Protein AF-A0ABC9XV79-F1 (afdb_monomer)

Nearest PDB structures (foldseek):
  1k8i-assembly1_B  TM=8.707E-01  e=1.843E-05  Mus musculus
  2bc4-assembly2_D  TM=7.746E-01  e=4.932E-05  Homo sapiens
  3tbw-assembly4_G  TM=4.858E-01  e=3.378E-03  Mus musculus
  3sko-assembly1_A  TM=4.698E-01  e=4.258E-03  Homo sapiens
  5xs3-assembly1_A  TM=4.716E-01  e=5.687E-03  Homo sapiens

Foldseek 3Di:
DKDKDWDWDDDPVGIKIWIFIWDFDADPQRATPDIWTFIAIPNRGQWIQDPVVLAIDGPDPPPCPVVSVVVRCVCRVDCPNSVVSVVVVVVSRVSRPDPCDDDD

pLDDT: mean 87.83, std 13.22, range [39.94, 98.0]

Secondary structure (DSSP, 8-state):
-EEEEEEEEEETTEEEEEEEEEE--B-TTS-B---EEEEEETTEEEEEEETTTTEEEE---STTHHHHHHHHHHHHSSSHHHHHHHHHHHHHHTTSPP------

Organism: Grus japonensis (NCBI:txid30415)

Radius of gyration: 16.6 Å; Cα contacts (8 Å, |Δi|>4): 161; chains: 1; bounding box: 44×22×57 Å

Mean predicted aligned error: 6.49 Å

Structure (mmCIF, N/CA/C/O backbone):
data_AF-A0ABC9XV79-F1
#
_entry.id   AF-A0ABC9XV79-F1
#
loop_
_atom_site.group_PDB
_atom_site.id
_atom_site.type_symbol
_atom_site.label_atom_id
_atom_site.label_alt_id
_atom_site.label_comp_id
_atom_site.label_asym_id
_atom_site.label_entity_id
_atom_site.label_seq_id
_atom_site.pdbx_PDB_ins_code
_atom_site.Cartn_x
_atom_site.Cartn_y
_atom_site.Cartn_z
_atom_site.occupancy
_atom_site.B_iso_or_equiv
_atom_site.auth_seq_id
_atom_site.auth_comp_id
_atom_site.auth_asym_id
_atom_site.auth_atom_id
_atom_site.pdbx_PDB_model_num
ATOM 1 N N . MET A 1 1 ? 15.870 -2.078 -4.347 1.00 72.56 1 MET A N 1
ATOM 2 C CA . MET A 1 1 ? 16.172 -0.916 -3.475 1.00 72.56 1 MET A CA 1
ATOM 3 C C . MET A 1 1 ? 15.036 -0.699 -2.479 1.00 72.56 1 MET A C 1
ATOM 5 O O . MET A 1 1 ? 13.887 -0.854 -2.874 1.00 72.56 1 MET A O 1
ATOM 9 N N . SER A 1 2 ? 15.333 -0.348 -1.223 1.00 81.25 2 SER A N 1
ATOM 10 C CA . SER A 1 2 ? 14.323 -0.114 -0.172 1.00 81.25 2 SER A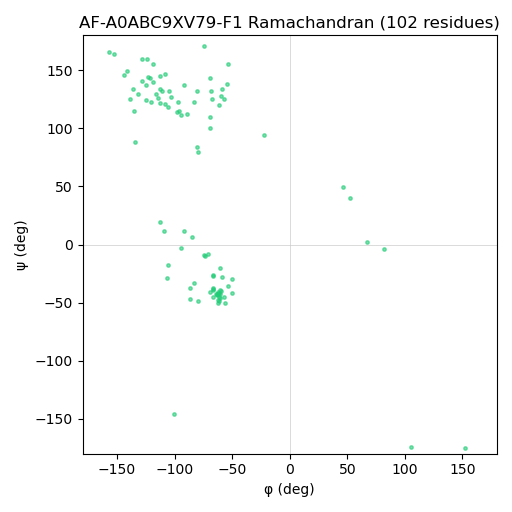 CA 1
ATOM 11 C C . SER A 1 2 ? 14.492 1.274 0.446 1.00 81.25 2 SER A C 1
ATOM 13 O O . SER A 1 2 ? 15.616 1.692 0.715 1.00 81.25 2 SER A O 1
ATOM 15 N N . GLN A 1 3 ? 13.391 1.992 0.676 1.00 80.94 3 GLN A N 1
ATOM 16 C CA . GLN A 1 3 ? 13.382 3.285 1.363 1.00 80.94 3 GLN A CA 1
ATOM 17 C C . GLN A 1 3 ? 12.305 3.296 2.444 1.00 80.94 3 GLN A C 1
ATOM 19 O O . GLN A 1 3 ? 11.140 2.999 2.172 1.00 80.94 3 GLN A O 1
ATOM 24 N N . GLN A 1 4 ? 12.706 3.694 3.649 1.00 83.31 4 GLN A N 1
ATOM 25 C CA . GLN A 1 4 ? 11.851 3.760 4.824 1.00 83.31 4 GLN A CA 1
ATOM 26 C C . GLN A 1 4 ? 11.899 5.176 5.407 1.00 83.31 4 GLN A C 1
ATOM 28 O O . GLN A 1 4 ? 12.973 5.661 5.758 1.00 83.31 4 GLN A O 1
ATOM 33 N N . CYS A 1 5 ? 10.746 5.824 5.558 1.00 84.00 5 CYS A N 1
ATOM 34 C CA . CYS A 1 5 ? 10.614 7.027 6.383 1.00 84.00 5 CYS A CA 1
ATOM 35 C C . CYS A 1 5 ? 9.908 6.646 7.681 1.00 84.00 5 CYS A C 1
ATOM 37 O O . CYS A 1 5 ? 8.888 5.962 7.636 1.00 84.00 5 CYS A O 1
ATOM 39 N N . ALA A 1 6 ? 10.443 7.065 8.826 1.00 87.56 6 ALA A N 1
ATOM 40 C CA . ALA A 1 6 ? 9.926 6.695 10.139 1.00 87.56 6 ALA A CA 1
ATOM 41 C C . ALA A 1 6 ? 9.462 7.923 10.932 1.00 87.56 6 ALA A C 1
ATOM 43 O O . ALA A 1 6 ? 10.140 8.948 10.946 1.00 87.56 6 ALA A O 1
ATOM 44 N N . LEU A 1 7 ? 8.336 7.786 11.629 1.00 86.62 7 LEU A N 1
ATOM 45 C CA . LEU A 1 7 ? 7.844 8.704 12.649 1.00 86.62 7 LEU A CA 1
ATOM 46 C C . LEU A 1 7 ? 7.825 7.964 13.993 1.00 86.62 7 LEU A C 1
ATOM 48 O O . LEU A 1 7 ? 7.262 6.872 14.096 1.00 86.62 7 LEU A O 1
ATOM 52 N N . VAL A 1 8 ? 8.415 8.565 15.025 1.00 84.69 8 VAL A N 1
ATOM 53 C CA . VAL A 1 8 ? 8.409 8.031 16.394 1.00 84.69 8 VAL A CA 1
ATOM 54 C C . VAL A 1 8 ? 7.494 8.893 17.255 1.00 84.69 8 VAL A C 1
ATOM 56 O O . VAL A 1 8 ? 7.739 10.087 17.409 1.00 84.69 8 VAL A O 1
ATOM 59 N N . ALA A 1 9 ? 6.466 8.288 17.846 1.00 84.12 9 ALA A N 1
ATOM 60 C CA . ALA A 1 9 ? 5.572 8.951 18.791 1.00 84.12 9 ALA A CA 1
ATOM 61 C C . ALA A 1 9 ? 5.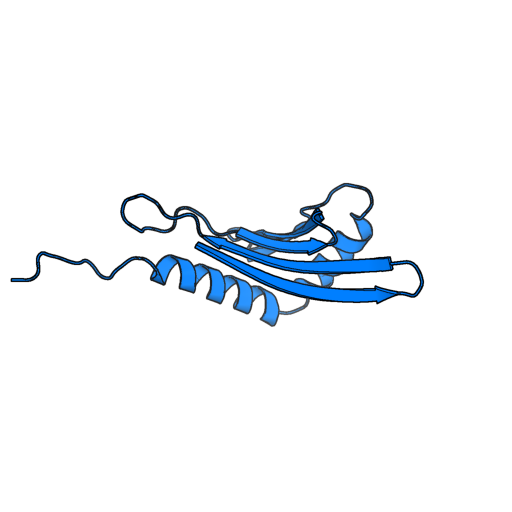871 8.466 20.215 1.00 84.12 9 ALA A C 1
ATOM 63 O O . ALA A 1 9 ? 5.734 7.277 20.508 1.00 84.12 9 ALA A O 1
ATOM 64 N N . LYS A 1 10 ? 6.275 9.376 21.109 1.00 82.75 10 LYS A N 1
ATOM 65 C CA . LYS A 1 10 ? 6.497 9.070 22.530 1.00 82.75 10 LYS A CA 1
ATOM 66 C C . LYS A 1 10 ? 5.224 9.320 23.340 1.00 82.75 10 LYS A C 1
ATOM 68 O O . LYS A 1 10 ? 4.568 10.343 23.171 1.00 82.75 10 LYS A O 1
ATOM 73 N N . LYS A 1 11 ? 4.909 8.403 24.250 1.00 81.81 11 LYS A N 1
ATOM 74 C CA . LYS A 1 11 ? 3.880 8.527 25.289 1.00 81.81 11 LYS A CA 1
ATOM 75 C C . LYS A 1 11 ? 4.525 8.189 26.640 1.00 81.81 11 LYS A C 1
ATOM 77 O O . LYS A 1 11 ? 5.555 7.524 26.673 1.00 81.81 11 LYS A O 1
ATOM 82 N N . ALA A 1 12 ? 3.928 8.616 27.752 1.00 78.94 12 ALA A N 1
ATOM 83 C CA . ALA A 1 12 ? 4.490 8.422 29.097 1.00 78.94 12 ALA A CA 1
ATOM 84 C C . ALA A 1 12 ? 4.916 6.966 29.410 1.00 78.94 12 ALA A C 1
ATOM 86 O O . ALA A 1 12 ? 5.891 6.764 30.120 1.00 78.94 12 ALA A O 1
ATOM 87 N N . ASN A 1 13 ? 4.252 5.965 28.808 1.00 83.06 13 ASN A N 1
ATOM 88 C CA . ASN A 1 13 ? 4.501 4.537 29.056 1.00 83.06 13 ASN A CA 1
ATOM 89 C C . ASN A 1 13 ? 5.107 3.791 27.849 1.00 83.06 13 ASN A C 1
ATOM 91 O O . ASN A 1 13 ? 4.982 2.572 27.757 1.00 83.06 13 ASN A O 1
ATOM 95 N N . GLY A 1 14 ? 5.713 4.493 26.887 1.00 88.31 14 GLY A N 1
ATOM 96 C CA . GLY A 1 14 ? 6.393 3.843 25.765 1.00 88.31 14 GLY A CA 1
ATOM 97 C C . GLY A 1 14 ? 6.440 4.671 24.488 1.00 88.31 14 GLY A C 1
ATOM 98 O O . GLY A 1 14 ? 6.007 5.820 24.437 1.00 88.31 14 GLY A O 1
ATOM 99 N N . ALA A 1 15 ? 6.966 4.068 23.428 1.00 90.00 15 ALA A N 1
ATOM 100 C CA . ALA A 1 15 ? 7.016 4.678 22.109 1.00 90.00 15 ALA A CA 1
ATOM 101 C C . ALA A 1 15 ? 6.328 3.789 21.076 1.00 90.00 15 ALA A C 1
ATOM 103 O O . ALA A 1 15 ? 6.422 2.562 21.122 1.00 90.00 15 ALA A O 1
ATOM 104 N N . PHE A 1 16 ? 5.664 4.436 20.129 1.00 90.31 16 PHE A N 1
ATOM 105 C CA . PHE A 1 16 ? 5.149 3.804 18.927 1.00 90.31 16 PHE A CA 1
ATOM 106 C C . PHE A 1 16 ? 5.970 4.252 17.726 1.00 90.31 16 PHE A C 1
ATOM 108 O O . P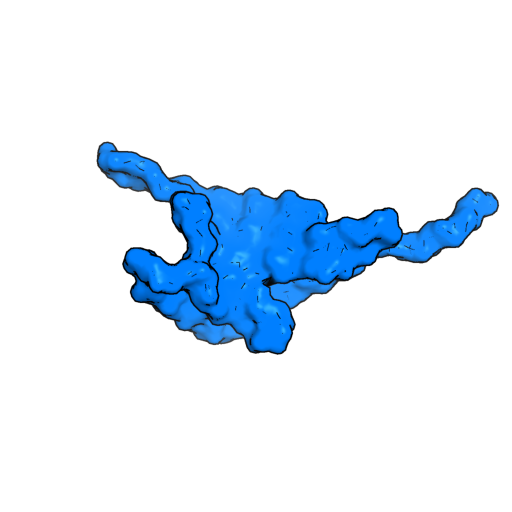HE A 1 16 ? 6.441 5.392 17.664 1.00 90.31 16 PHE A O 1
ATOM 115 N N . LEU A 1 17 ? 6.122 3.348 16.768 1.00 92.62 17 LEU A N 1
ATOM 116 C CA . LEU A 1 17 ? 6.879 3.565 15.550 1.00 92.62 17 LEU A CA 1
ATOM 117 C C . LEU A 1 17 ? 5.957 3.376 14.351 1.00 92.62 17 LEU A C 1
ATOM 119 O O . LEU A 1 17 ? 5.360 2.312 14.178 1.00 92.62 17 LEU A O 1
ATOM 123 N N . VAL A 1 18 ? 5.857 4.406 13.520 1.00 93.31 18 VAL A N 1
ATOM 124 C CA . VAL A 1 18 ? 5.153 4.353 12.239 1.00 93.31 18 VAL A CA 1
ATOM 125 C C . VAL A 1 18 ? 6.181 4.484 11.131 1.00 93.31 18 VAL A C 1
ATOM 127 O O . VAL A 1 18 ? 7.033 5.366 11.179 1.00 93.31 18 VAL A O 1
ATOM 130 N N . HIS A 1 19 ? 6.08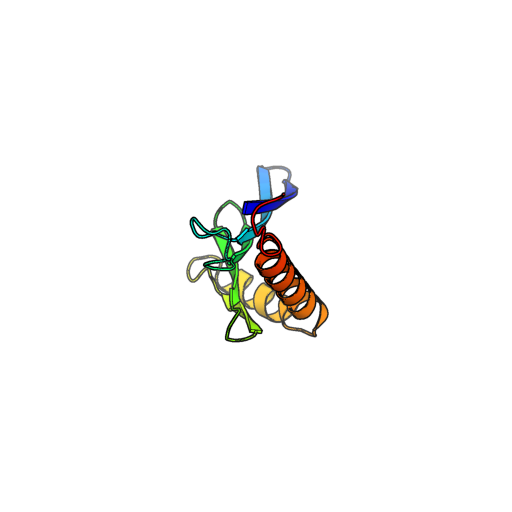9 3.643 10.109 1.00 93.38 19 HIS A N 1
ATOM 131 C CA . HIS A 1 19 ? 6.889 3.760 8.906 1.00 93.38 19 HIS A CA 1
ATOM 132 C C . HIS A 1 19 ? 6.024 3.897 7.669 1.00 93.38 19 HIS A C 1
ATOM 134 O O . HIS A 1 19 ? 5.036 3.184 7.517 1.00 93.38 19 HIS A O 1
ATOM 140 N N . VAL A 1 20 ? 6.487 4.715 6.734 1.00 93.94 20 VAL A N 1
ATOM 141 C CA . VAL A 1 20 ? 6.170 4.535 5.321 1.00 93.94 20 VAL A CA 1
ATOM 142 C C . VAL A 1 20 ? 7.316 3.733 4.717 1.00 93.94 20 VAL A C 1
ATOM 144 O O . VAL A 1 20 ? 8.451 4.212 4.650 1.00 93.94 20 VAL A O 1
ATOM 147 N N . ALA A 1 21 ? 7.021 2.495 4.344 1.00 94.44 21 ALA A N 1
ATOM 148 C CA . ALA A 1 21 ? 7.961 1.535 3.788 1.00 94.44 21 ALA A CA 1
ATOM 149 C C . ALA A 1 21 ? 7.741 1.436 2.283 1.00 94.44 21 ALA A C 1
ATOM 151 O O . ALA A 1 21 ? 6.617 1.175 1.868 1.00 94.44 21 ALA A O 1
ATOM 152 N N . SER A 1 22 ? 8.782 1.600 1.472 1.00 93.19 22 SER A N 1
ATOM 153 C CA . SER A 1 22 ? 8.728 1.290 0.041 1.00 93.19 22 SER A CA 1
ATOM 154 C C . SER A 1 22 ? 9.884 0.388 -0.363 1.00 93.19 22 SER A C 1
ATOM 156 O O . SER A 1 22 ? 11.005 0.573 0.114 1.00 93.19 22 SER A O 1
ATOM 158 N N . SER A 1 23 ? 9.633 -0.575 -1.242 1.00 92.31 23 SER A N 1
ATOM 159 C CA . SER A 1 23 ? 10.683 -1.420 -1.806 1.00 92.31 23 SER A CA 1
ATOM 160 C C . SER A 1 23 ? 10.397 -1.769 -3.257 1.00 92.31 23 SER A C 1
ATOM 162 O O . SER A 1 23 ? 9.243 -1.909 -3.657 1.00 92.31 23 SER A O 1
ATOM 164 N N . CYS A 1 24 ? 11.477 -1.882 -4.021 1.00 91.56 24 CYS A N 1
ATOM 165 C CA . CYS A 1 24 ? 11.474 -2.169 -5.448 1.00 91.56 24 CYS A CA 1
ATOM 166 C C . CYS A 1 24 ? 12.534 -3.236 -5.709 1.00 91.56 24 CYS A C 1
ATOM 168 O O . CYS A 1 24 ? 13.718 -2.899 -5.865 1.00 91.56 24 CYS A O 1
ATOM 170 N N . PRO A 1 25 ? 12.167 -4.524 -5.600 1.00 89.50 25 PRO A N 1
ATOM 171 C CA . PRO A 1 25 ? 13.033 -5.622 -5.996 1.00 89.50 25 PRO A CA 1
ATOM 172 C C . PRO A 1 25 ? 13.390 -5.475 -7.477 1.00 89.50 25 PRO A C 1
ATOM 174 O O . PRO A 1 25 ? 12.522 -5.185 -8.296 1.00 89.50 25 PRO A O 1
ATOM 177 N N . LEU A 1 26 ? 14.669 -5.642 -7.807 1.00 88.25 26 LEU A N 1
ATOM 178 C CA . LEU A 1 26 ? 15.170 -5.552 -9.177 1.00 88.25 26 LEU A CA 1
ATOM 179 C C . LEU A 1 26 ? 15.654 -6.933 -9.622 1.00 88.25 26 LEU A C 1
ATOM 181 O O . LEU A 1 26 ? 16.206 -7.683 -8.812 1.00 88.25 26 LEU A O 1
ATOM 185 N N . ALA A 1 27 ? 15.470 -7.258 -10.896 1.00 88.25 27 ALA A N 1
ATOM 186 C CA . ALA A 1 27 ? 16.074 -8.426 -11.518 1.00 88.25 27 ALA A CA 1
ATOM 187 C C . ALA A 1 27 ? 17.572 -8.192 -11.766 1.00 88.25 27 ALA A C 1
ATOM 189 O O . ALA A 1 27 ? 18.074 -7.072 -11.662 1.00 88.25 27 ALA A O 1
ATOM 190 N N . ALA A 1 28 ? 18.293 -9.244 -12.164 1.00 86.62 28 ALA A N 1
ATOM 191 C CA . ALA A 1 28 ? 19.724 -9.155 -12.465 1.00 86.62 28 ALA A CA 1
ATOM 192 C C . ALA A 1 28 ? 20.055 -8.148 -13.586 1.00 86.62 28 ALA A C 1
ATOM 194 O O . ALA A 1 28 ? 21.132 -7.563 -13.588 1.00 86.62 28 ALA A O 1
ATOM 195 N N . ASN A 1 29 ? 19.124 -7.914 -14.515 1.00 83.94 29 ASN A N 1
ATOM 196 C CA . ASN A 1 29 ? 19.262 -6.931 -15.595 1.00 83.94 29 ASN A CA 1
ATOM 197 C C . ASN A 1 29 ? 18.864 -5.496 -15.182 1.00 83.94 29 ASN A C 1
ATOM 199 O O . ASN A 1 29 ? 18.781 -4.620 -16.037 1.00 83.94 29 ASN A O 1
ATOM 203 N N . GLY A 1 30 ? 18.568 -5.259 -13.901 1.00 79.50 30 GLY A N 1
ATOM 204 C CA . GLY A 1 30 ? 18.178 -3.950 -13.375 1.00 79.50 30 GLY A CA 1
ATOM 205 C C . GLY A 1 30 ? 16.705 -3.578 -13.561 1.00 79.50 30 GLY A C 1
ATOM 206 O O . GLY A 1 30 ? 16.298 -2.541 -13.047 1.00 79.50 30 GLY A O 1
ATOM 207 N N . SER A 1 31 ? 15.897 -4.404 -14.235 1.00 85.19 31 SER A N 1
ATOM 208 C CA . SER A 1 31 ? 14.454 -4.155 -14.366 1.00 85.19 31 SER A CA 1
ATOM 209 C C . SER A 1 31 ? 13.722 -4.340 -13.035 1.00 85.19 31 SER A C 1
ATOM 211 O O . SER A 1 31 ? 14.058 -5.229 -12.246 1.00 85.19 31 SER A O 1
ATOM 213 N N . ALA A 1 32 ? 12.715 -3.505 -12.773 1.00 87.56 32 ALA A N 1
ATOM 214 C CA . ALA A 1 32 ? 11.860 -3.653 -11.601 1.00 87.56 32 ALA A CA 1
ATOM 215 C C . ALA A 1 32 ? 11.008 -4.927 -11.709 1.00 87.56 32 ALA A C 1
ATOM 217 O O . ALA A 1 32 ? 10.289 -5.126 -12.685 1.00 87.56 32 ALA A O 1
ATOM 218 N N . LEU A 1 33 ? 11.093 -5.789 -10.694 1.00 88.44 33 LEU A N 1
ATOM 219 C CA . LEU A 1 33 ? 10.277 -7.002 -10.589 1.00 88.44 33 LEU A CA 1
ATOM 220 C C . LEU A 1 33 ? 8.933 -6.723 -9.921 1.00 88.44 33 LEU A C 1
ATOM 222 O O . LEU A 1 33 ? 7.930 -7.331 -10.274 1.00 88.44 33 LEU A O 1
ATOM 226 N N . ASP A 1 34 ? 8.934 -5.839 -8.923 1.00 90.31 34 ASP A N 1
ATOM 227 C CA . ASP A 1 34 ? 7.765 -5.554 -8.101 1.00 90.31 34 ASP A CA 1
ATOM 228 C C . ASP A 1 34 ? 7.867 -4.161 -7.455 1.00 90.31 34 ASP A C 1
ATOM 230 O O . ASP A 1 34 ? 8.938 -3.542 -7.405 1.00 90.31 34 ASP A O 1
ATOM 234 N N . PHE A 1 35 ? 6.745 -3.676 -6.931 1.00 93.00 35 PHE A N 1
ATOM 235 C CA . PHE A 1 35 ? 6.644 -2.446 -6.166 1.00 93.00 35 PHE A CA 1
ATOM 236 C C . PHE A 1 35 ? 5.789 -2.653 -4.917 1.00 93.00 35 PHE A C 1
ATOM 238 O O . PHE A 1 35 ? 4.571 -2.796 -4.993 1.00 93.00 35 PHE A O 1
ATOM 245 N N . ASN A 1 36 ? 6.419 -2.527 -3.751 1.00 94.50 36 ASN A N 1
ATOM 246 C CA . ASN A 1 36 ? 5.734 -2.565 -2.466 1.00 94.50 36 ASN A CA 1
ATOM 247 C C . ASN A 1 36 ? 5.764 -1.187 -1.810 1.00 94.50 36 ASN A C 1
ATOM 249 O O . ASN A 1 36 ? 6.824 -0.570 -1.695 1.00 94.50 36 ASN A O 1
ATOM 253 N N . LEU A 1 37 ? 4.612 -0.723 -1.328 1.00 96.19 37 LEU A N 1
ATOM 254 C CA . LEU A 1 37 ? 4.479 0.479 -0.506 1.00 96.19 37 LEU A CA 1
ATOM 255 C C . LEU A 1 37 ? 3.478 0.211 0.617 1.00 96.19 37 LEU A C 1
ATOM 257 O O . LEU A 1 37 ? 2.339 -0.156 0.345 1.00 96.19 37 LEU A O 1
ATOM 261 N N . ALA A 1 38 ? 3.884 0.428 1.866 1.00 96.88 38 ALA A N 1
ATOM 262 C CA . ALA A 1 38 ? 3.060 0.148 3.034 1.00 96.88 38 ALA A CA 1
ATOM 263 C C . ALA A 1 38 ? 3.205 1.202 4.137 1.00 96.88 38 ALA A C 1
ATOM 265 O O . ALA A 1 38 ? 4.276 1.778 4.341 1.00 96.88 38 ALA A O 1
ATOM 266 N N . LEU A 1 39 ? 2.122 1.402 4.887 1.00 96.31 39 LEU A N 1
ATOM 267 C CA . LEU A 1 39 ? 2.125 2.088 6.173 1.00 96.31 39 LEU A CA 1
ATOM 268 C C . LEU A 1 39 ? 2.208 1.034 7.286 1.00 96.31 39 LEU A C 1
ATOM 270 O O . LEU A 1 39 ? 1.298 0.222 7.458 1.00 96.31 39 LEU A O 1
ATOM 274 N N . VAL A 1 40 ? 3.312 1.034 8.028 1.00 95.94 40 VAL A N 1
ATOM 275 C CA . VAL A 1 40 ? 3.673 -0.005 9.001 1.00 95.94 40 VAL A CA 1
ATOM 276 C C . VAL A 1 40 ? 3.678 0.585 10.402 1.00 95.94 40 VAL A C 1
ATOM 278 O O . VAL A 1 40 ? 4.384 1.554 10.656 1.00 95.94 40 VAL A O 1
ATOM 281 N N . PHE A 1 41 ? 2.941 -0.010 11.330 1.00 94.69 41 PHE A N 1
ATOM 282 C CA . PHE A 1 41 ? 2.896 0.394 12.734 1.00 94.69 41 PHE A CA 1
ATOM 283 C C . PHE A 1 41 ? 3.511 -0.693 13.611 1.00 94.69 41 PHE A C 1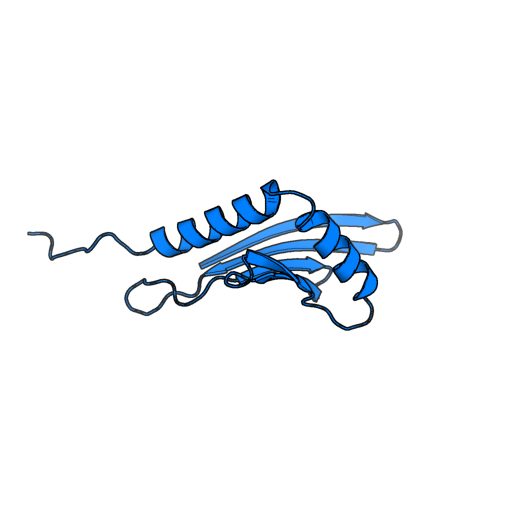
ATOM 285 O O . PHE A 1 41 ? 3.042 -1.826 13.587 1.00 94.69 41 PHE A O 1
ATOM 292 N N . ASN A 1 42 ? 4.553 -0.381 14.385 1.00 91.94 42 ASN A N 1
ATOM 293 C CA . ASN A 1 42 ? 5.244 -1.338 15.260 1.00 91.94 42 ASN A CA 1
ATOM 294 C C . ASN A 1 42 ? 5.548 -2.679 14.560 1.00 91.94 42 ASN A C 1
ATOM 296 O O . ASN A 1 42 ? 5.242 -3.751 15.077 1.00 91.94 42 ASN A O 1
ATOM 300 N N . LYS A 1 43 ? 6.144 -2.608 13.363 1.00 91.19 43 LYS A N 1
ATOM 301 C CA . LYS A 1 43 ? 6.447 -3.759 12.485 1.00 91.19 43 LYS A CA 1
ATOM 302 C C . LYS A 1 43 ? 5.225 -4.485 11.888 1.00 91.19 43 LYS A C 1
ATOM 304 O O . LYS A 1 43 ? 5.419 -5.436 11.142 1.00 91.19 43 LYS A O 1
ATOM 309 N N . ASN A 1 44 ? 3.998 -4.035 12.150 1.00 93.75 44 ASN A N 1
ATOM 310 C CA . ASN A 1 44 ? 2.772 -4.572 11.557 1.00 93.75 44 ASN A CA 1
ATOM 311 C C . ASN A 1 44 ? 2.313 -3.712 10.356 1.00 93.75 44 ASN A C 1
ATOM 313 O O . ASN A 1 44 ? 1.966 -2.543 10.558 1.00 93.75 44 ASN A O 1
ATOM 317 N N . PRO A 1 45 ? 2.327 -4.221 9.110 1.00 95.31 45 PRO A N 1
ATOM 318 C CA . PRO A 1 45 ? 1.838 -3.481 7.949 1.00 95.31 45 PRO A CA 1
ATOM 319 C C . PRO A 1 45 ? 0.316 -3.338 8.020 1.00 95.31 45 PRO A C 1
ATOM 321 O O . PRO A 1 45 ? -0.416 -4.302 7.839 1.00 95.31 45 PRO A O 1
ATOM 324 N N . LEU A 1 46 ? -0.173 -2.124 8.266 1.00 96.75 46 LEU A N 1
ATOM 325 C CA . LEU A 1 46 ? -1.610 -1.883 8.398 1.00 96.75 46 LEU A CA 1
ATOM 326 C C . LEU A 1 46 ? -2.278 -1.787 7.026 1.00 96.75 46 LEU A C 1
ATOM 328 O O . LEU A 1 46 ? -3.293 -2.434 6.770 1.00 96.75 46 LEU A O 1
ATOM 332 N N . VAL A 1 47 ? -1.690 -0.988 6.137 1.00 97.50 47 VAL A N 1
ATOM 333 C CA . VAL A 1 47 ? -2.247 -0.663 4.820 1.00 97.50 47 VAL A CA 1
ATOM 334 C C . VAL A 1 47 ? -1.138 -0.752 3.780 1.00 97.50 47 VAL A C 1
ATOM 336 O O . VAL A 1 47 ? -0.061 -0.197 4.005 1.00 97.50 47 VAL A O 1
ATOM 339 N N . CYS A 1 48 ? -1.400 -1.394 2.643 1.00 97.19 48 CYS A N 1
ATOM 340 C CA . CYS A 1 48 ? -0.486 -1.411 1.500 1.00 97.19 48 CYS A CA 1
ATOM 341 C C . CYS A 1 48 ? -1.125 -0.781 0.270 1.00 97.19 48 CYS A C 1
ATOM 343 O O . CYS A 1 48 ? -2.345 -0.735 0.140 1.00 97.19 48 CYS A O 1
ATOM 345 N N . TYR A 1 49 ? -0.301 -0.273 -0.635 1.00 97.38 49 TYR A N 1
ATOM 346 C CA . TYR A 1 49 ? -0.746 0.177 -1.942 1.00 97.38 49 TYR A CA 1
ATOM 347 C C . TYR A 1 49 ? -0.835 -1.014 -2.896 1.00 97.38 49 TYR A C 1
ATOM 349 O O . TYR A 1 49 ? 0.165 -1.688 -3.121 1.00 97.38 49 TYR A O 1
ATOM 357 N N . ASP A 1 50 ? -2.017 -1.237 -3.462 1.00 96.12 50 ASP A N 1
ATOM 358 C CA . ASP A 1 50 ? -2.248 -2.207 -4.526 1.00 96.12 50 ASP A CA 1
ATOM 359 C C . ASP A 1 50 ? -2.029 -1.509 -5.887 1.00 96.12 50 ASP A C 1
ATOM 361 O O . ASP A 1 50 ? -2.792 -0.596 -6.246 1.00 96.12 50 ASP A O 1
ATOM 365 N N . PRO A 1 51 ? -0.974 -1.880 -6.637 1.00 92.75 51 PRO A N 1
ATOM 366 C CA . PRO A 1 51 ? -0.654 -1.266 -7.919 1.00 92.75 51 PRO A CA 1
ATO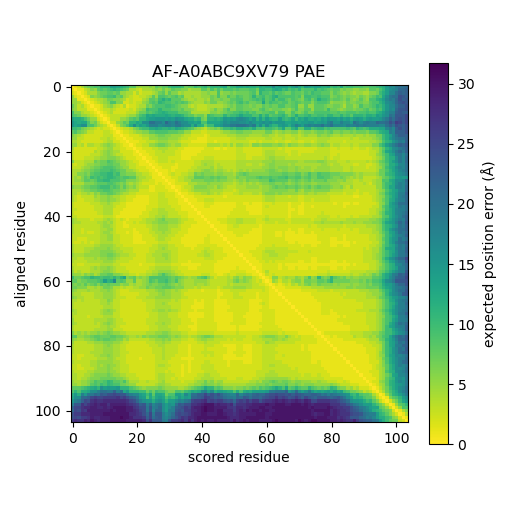M 367 C C . PRO A 1 51 ? -1.692 -1.533 -9.016 1.00 92.75 51 PRO A C 1
ATOM 369 O O . PRO A 1 51 ? -1.825 -0.687 -9.913 1.00 92.75 51 PRO A O 1
ATOM 372 N N . ASP A 1 52 ? -2.423 -2.644 -8.941 1.00 93.00 52 ASP A N 1
ATOM 373 C CA . ASP A 1 52 ? -3.393 -3.076 -9.949 1.00 93.00 52 ASP A CA 1
ATOM 374 C C . ASP A 1 52 ? -4.754 -2.442 -9.682 1.00 93.00 52 ASP A C 1
ATOM 376 O O . ASP A 1 52 ? -5.338 -1.800 -10.562 1.00 93.00 52 ASP A O 1
ATOM 380 N N . ALA A 1 53 ? -5.206 -2.490 -8.427 1.00 94.88 53 ALA A N 1
ATOM 381 C CA . ALA A 1 53 ? -6.417 -1.795 -7.999 1.00 94.88 53 ALA A CA 1
ATOM 382 C C . ALA A 1 53 ? -6.223 -0.271 -7.866 1.00 94.88 53 ALA A C 1
ATOM 384 O O . ALA A 1 53 ? -7.197 0.463 -7.674 1.00 94.88 53 ALA A O 1
ATOM 385 N N . ARG A 1 54 ? -4.975 0.212 -7.963 1.00 95.38 54 ARG A N 1
ATOM 386 C CA . ARG A 1 54 ? -4.573 1.630 -7.895 1.00 95.38 54 ARG A CA 1
ATOM 387 C C . ARG A 1 54 ? -5.112 2.344 -6.655 1.00 95.38 54 ARG A C 1
ATOM 389 O O . ARG A 1 54 ? -5.534 3.500 -6.736 1.00 95.38 54 ARG A O 1
ATOM 396 N N . ARG A 1 55 ? -5.098 1.655 -5.515 1.00 97.44 55 ARG A N 1
ATOM 397 C CA . ARG A 1 55 ? -5.661 2.131 -4.246 1.00 97.44 55 ARG A CA 1
ATOM 398 C C . ARG A 1 55 ? -4.943 1.504 -3.062 1.00 97.44 55 ARG A C 1
ATOM 400 O O . ARG A 1 55 ? -4.270 0.489 -3.193 1.00 97.44 55 ARG A O 1
ATOM 407 N N . PHE A 1 56 ? -5.121 2.091 -1.891 1.00 97.94 56 PHE A N 1
ATOM 408 C CA . PHE A 1 56 ? -4.655 1.506 -0.643 1.00 97.94 56 PHE A CA 1
ATOM 409 C C . PHE A 1 56 ? -5.637 0.438 -0.142 1.00 97.94 56 PHE A C 1
ATOM 411 O O . PHE A 1 56 ? -6.848 0.669 -0.100 1.00 97.94 56 PHE A O 1
ATOM 418 N N . VAL A 1 57 ? -5.121 -0.728 0.234 1.00 97.56 57 VAL A N 1
ATOM 419 C CA . VAL A 1 57 ? -5.867 -1.897 0.715 1.00 97.56 57 VAL A CA 1
ATOM 420 C C . VAL A 1 57 ? -5.367 -2.319 2.093 1.00 97.56 57 VAL A C 1
ATOM 422 O O . VAL A 1 57 ? -4.261 -1.969 2.506 1.00 97.56 57 VAL A O 1
ATOM 425 N N . LEU A 1 58 ? -6.188 -3.068 2.826 1.00 96.88 58 LEU A N 1
ATOM 426 C CA . LEU A 1 58 ? -5.795 -3.594 4.129 1.00 96.88 58 LEU A CA 1
ATOM 427 C C . LEU A 1 58 ? -4.706 -4.655 3.961 1.00 96.88 58 LEU A C 1
ATOM 429 O O . LEU A 1 58 ? -4.865 -5.591 3.179 1.00 96.88 58 LEU A O 1
ATOM 433 N N . CYS A 1 59 ? -3.649 -4.526 4.756 1.00 94.12 59 CYS A N 1
ATOM 434 C CA . CYS A 1 59 ? -2.619 -5.550 4.911 1.00 94.12 59 CYS A CA 1
ATOM 435 C C . CYS A 1 59 ? -2.709 -6.272 6.251 1.00 94.12 59 CYS A C 1
ATOM 437 O O . CYS A 1 59 ? -2.389 -7.457 6.318 1.00 94.12 59 CYS A O 1
ATOM 439 N N . ASP A 1 60 ? -3.215 -5.599 7.290 1.00 87.31 60 ASP A N 1
ATOM 440 C CA . ASP A 1 60 ? -3.509 -6.240 8.566 1.00 87.31 60 ASP A CA 1
ATOM 441 C C . ASP A 1 60 ? -4.989 -6.621 8.679 1.00 87.31 60 ASP A C 1
ATOM 443 O O . ASP A 1 60 ? -5.890 -5.779 8.627 1.00 87.31 60 ASP A O 1
ATOM 447 N N . TRP A 1 61 ? -5.221 -7.910 8.911 1.00 85.06 61 TRP A N 1
ATOM 448 C CA . TRP A 1 61 ? -6.539 -8.498 9.154 1.00 85.06 61 TRP A CA 1
ATOM 449 C C . TRP A 1 61 ? -6.730 -8.941 10.609 1.00 85.06 61 TRP A C 1
ATOM 451 O O . TRP A 1 61 ? -7.693 -9.638 10.925 1.00 85.06 61 TRP A O 1
ATOM 461 N N . ARG A 1 62 ? -5.818 -8.543 11.503 1.00 90.81 62 ARG A N 1
ATOM 462 C CA . ARG A 1 6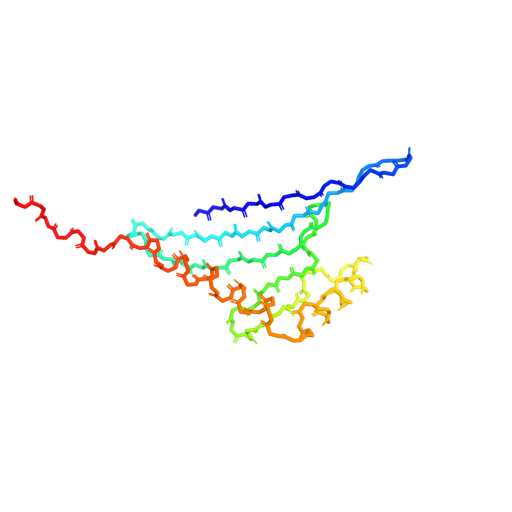2 ? -5.784 -8.953 12.912 1.00 90.81 62 ARG A CA 1
ATOM 463 C C . ARG A 1 62 ? -6.379 -7.863 13.813 1.00 90.81 62 ARG A C 1
ATOM 465 O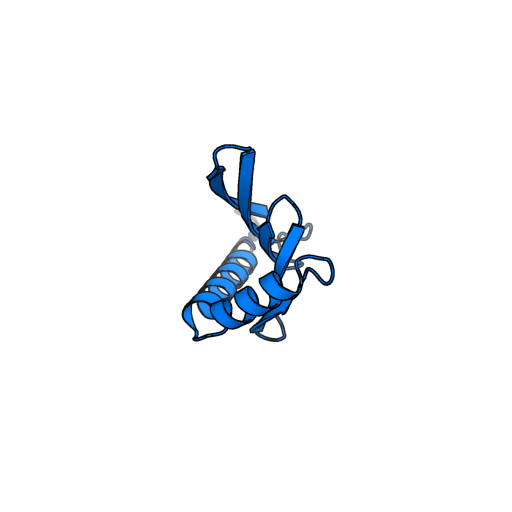 O . ARG A 1 62 ? -7.319 -7.167 13.435 1.00 90.81 62 ARG A O 1
ATOM 472 N N . LEU A 1 63 ? -5.840 -7.717 15.028 1.00 93.38 63 LEU A N 1
ATOM 473 C CA . LEU A 1 63 ? -6.336 -6.810 16.067 1.00 93.38 63 LEU A CA 1
ATOM 474 C C . LEU A 1 63 ? -6.484 -5.356 15.587 1.00 93.38 63 LEU A C 1
ATOM 476 O O . LEU A 1 63 ? -7.425 -4.679 15.991 1.00 93.38 63 LEU A O 1
ATOM 480 N N . LEU A 1 64 ? -5.585 -4.873 14.722 1.00 95.00 64 LEU A N 1
ATOM 481 C CA . LEU A 1 64 ? -5.606 -3.487 14.245 1.00 95.00 64 LEU A CA 1
ATOM 482 C C . LEU A 1 64 ? -6.406 -3.307 12.947 1.00 95.00 64 LEU A C 1
ATOM 484 O O . LEU A 1 64 ? -6.382 -2.219 12.371 1.00 95.00 64 LEU A O 1
ATOM 488 N N . ARG A 1 65 ? -7.182 -4.310 12.512 1.00 95.19 65 ARG A N 1
ATOM 489 C CA . ARG A 1 65 ? -8.055 -4.220 11.330 1.00 95.19 65 ARG A CA 1
ATOM 490 C C . ARG A 1 65 ? -8.970 -2.981 11.324 1.00 95.19 65 ARG A C 1
ATOM 492 O O . ARG A 1 65 ? -9.082 -2.359 10.263 1.00 95.19 65 ARG A O 1
ATOM 499 N N . PRO A 1 66 ? -9.608 -2.561 12.438 1.00 95.94 66 PRO A N 1
ATOM 500 C CA . PRO A 1 66 ? -10.412 -1.336 12.439 1.00 95.94 66 PRO A CA 1
ATOM 501 C C . PRO A 1 66 ? -9.580 -0.089 12.106 1.00 95.94 66 PRO A C 1
ATOM 503 O O . PRO A 1 66 ? -9.992 0.736 11.292 1.00 95.94 66 PRO A O 1
ATOM 506 N N . VAL A 1 67 ? -8.364 -0.000 12.657 1.00 95.31 67 VAL A N 1
ATOM 507 C CA . VAL A 1 67 ? -7.420 1.096 12.390 1.00 95.31 67 VAL A CA 1
ATOM 508 C C . VAL A 1 67 ? -6.947 1.061 10.935 1.00 95.31 67 VAL A C 1
ATOM 510 O O . VAL A 1 67 ? -6.957 2.089 10.261 1.00 95.31 67 VAL A O 1
ATOM 513 N N . ALA A 1 68 ? -6.596 -0.119 10.414 1.00 97.00 68 ALA A N 1
ATOM 514 C CA . ALA A 1 68 ? -6.219 -0.305 9.013 1.00 97.00 68 ALA A CA 1
ATOM 515 C C . ALA A 1 68 ? -7.347 0.104 8.047 1.00 97.00 68 ALA A C 1
ATOM 517 O O . ALA A 1 68 ? -7.089 0.765 7.043 1.00 97.00 68 ALA A O 1
ATOM 518 N N . THR A 1 69 ? -8.600 -0.224 8.379 1.00 97.50 69 THR A N 1
ATOM 519 C CA . THR A 1 69 ? -9.786 0.161 7.592 1.00 97.50 69 THR A CA 1
ATOM 520 C C . THR A 1 69 ? -9.923 1.679 7.518 1.00 97.50 69 THR A C 1
ATOM 522 O O . THR A 1 69 ? -10.069 2.238 6.430 1.00 97.50 69 THR A O 1
ATOM 525 N N . GLN A 1 70 ? -9.830 2.359 8.664 1.00 97.44 70 GLN A N 1
ATOM 526 C CA . GLN A 1 70 ? -9.940 3.815 8.724 1.00 97.44 70 GLN A CA 1
ATOM 527 C C . GLN A 1 70 ? -8.793 4.502 7.972 1.00 97.44 70 GLN A C 1
ATOM 529 O O . GLN A 1 70 ? -9.028 5.439 7.211 1.00 97.44 70 GLN A O 1
ATOM 534 N N . LEU A 1 71 ? -7.562 4.009 8.123 1.00 96.81 71 LEU A N 1
ATOM 535 C CA . LEU A 1 71 ? -6.404 4.532 7.397 1.00 96.81 71 LEU A CA 1
ATOM 536 C C . LEU A 1 71 ? -6.541 4.339 5.884 1.00 96.81 71 LEU A C 1
ATOM 538 O O . LEU A 1 71 ? -6.266 5.272 5.134 1.00 96.81 71 LEU A O 1
ATOM 542 N N . ALA A 1 72 ? -7.008 3.176 5.424 1.00 97.69 72 ALA A N 1
ATOM 543 C CA . ALA A 1 72 ? -7.263 2.946 4.005 1.00 97.69 72 ALA A CA 1
ATOM 544 C C . ALA A 1 72 ? -8.344 3.899 3.466 1.00 97.69 72 ALA A C 1
ATOM 546 O O . ALA A 1 72 ? -8.178 4.449 2.379 1.00 97.69 72 ALA A O 1
ATOM 547 N N . ALA A 1 73 ? -9.415 4.152 4.225 1.00 98.00 73 ALA A N 1
ATOM 548 C CA . ALA A 1 73 ? -10.431 5.130 3.842 1.00 98.00 73 ALA A CA 1
ATOM 549 C C . ALA A 1 73 ? -9.842 6.546 3.720 1.00 98.00 73 ALA A C 1
ATOM 551 O O . ALA A 1 73 ? -10.079 7.211 2.717 1.00 98.00 73 ALA A O 1
ATOM 552 N N . ILE A 1 74 ? -9.017 6.979 4.681 1.00 97.56 74 ILE A N 1
ATOM 553 C CA . ILE A 1 74 ? -8.352 8.293 4.645 1.00 97.56 74 ILE A CA 1
ATOM 554 C C . ILE A 1 74 ? -7.404 8.402 3.444 1.00 97.56 74 ILE A C 1
ATOM 556 O O . ILE A 1 74 ? -7.452 9.385 2.709 1.00 97.56 74 ILE A O 1
ATOM 560 N N . LEU A 1 75 ? -6.551 7.399 3.220 1.00 97.50 75 LEU A N 1
ATOM 561 C CA . LEU A 1 75 ? -5.560 7.412 2.138 1.00 97.50 75 LEU A CA 1
ATOM 562 C C . LEU A 1 75 ? -6.201 7.361 0.745 1.00 97.50 75 LEU A C 1
ATOM 564 O O . LEU A 1 75 ? -5.611 7.853 -0.216 1.00 97.50 75 LEU A O 1
ATOM 568 N N . ASN A 1 76 ? -7.399 6.789 0.639 1.00 97.94 76 ASN A N 1
ATOM 569 C CA . ASN A 1 76 ? -8.178 6.759 -0.596 1.00 97.94 76 ASN A CA 1
ATOM 570 C C . ASN A 1 76 ? -9.192 7.912 -0.709 1.00 97.94 76 ASN A C 1
ATOM 572 O O . ASN A 1 76 ? -9.864 8.019 -1.735 1.00 97.94 76 ASN A O 1
ATOM 576 N N . ASN A 1 77 ? -9.322 8.775 0.307 1.00 97.31 77 ASN A N 1
ATOM 577 C CA . ASN A 1 77 ? -10.212 9.932 0.261 1.00 97.31 77 ASN A CA 1
ATOM 578 C C . ASN A 1 77 ? -9.545 11.077 -0.516 1.00 97.31 77 ASN A C 1
ATOM 580 O O . ASN A 1 77 ? -8.892 11.956 0.049 1.00 97.31 77 ASN A O 1
ATOM 584 N N . GLY A 1 78 ? -9.677 11.017 -1.839 1.00 94.94 78 GLY A N 1
ATOM 585 C CA . GLY A 1 78 ? -9.020 11.915 -2.782 1.00 94.94 78 GLY A CA 1
ATOM 586 C C . GLY A 1 78 ? -7.862 11.241 -3.517 1.00 94.94 78 GLY A C 1
ATOM 587 O O . GLY A 1 78 ? -7.630 10.038 -3.413 1.00 94.94 78 GLY A O 1
ATOM 588 N N . THR A 1 79 ? -7.128 12.018 -4.314 1.00 95.94 79 THR A N 1
ATOM 589 C CA . THR A 1 79 ? -6.141 11.462 -5.256 1.00 95.94 79 THR A CA 1
ATOM 590 C C . THR A 1 79 ? -4.693 11.655 -4.825 1.00 95.94 79 THR A C 1
ATOM 592 O O . THR A 1 79 ? -3.827 10.946 -5.329 1.00 95.94 79 THR A O 1
ATOM 595 N N . ALA A 1 80 ? -4.402 12.566 -3.893 1.00 96.88 80 ALA A N 1
ATOM 596 C CA . ALA A 1 80 ? -3.034 12.977 -3.571 1.00 96.88 80 ALA A CA 1
ATOM 597 C C . ALA A 1 80 ? -2.122 11.798 -3.178 1.00 96.88 80 ALA A C 1
ATOM 599 O O . ALA A 1 80 ? -1.048 11.618 -3.757 1.00 96.88 80 ALA A O 1
ATOM 600 N N . TRP A 1 81 ? -2.564 10.950 -2.244 1.00 96.25 81 TRP A N 1
ATOM 601 C CA . TRP A 1 81 ? -1.781 9.800 -1.780 1.00 96.25 81 TRP A CA 1
ATOM 602 C C . TRP A 1 81 ? -1.635 8.717 -2.845 1.00 96.25 81 TRP A C 1
ATOM 604 O O . TRP A 1 81 ? -0.542 8.184 -3.035 1.00 96.25 81 TRP A O 1
ATOM 614 N N . VAL A 1 82 ? -2.705 8.434 -3.590 1.00 97.06 82 VAL A N 1
ATOM 615 C CA . VAL A 1 82 ? -2.677 7.486 -4.712 1.00 97.06 82 VAL A CA 1
ATOM 616 C C . VAL A 1 82 ? -1.717 7.964 -5.804 1.00 97.06 82 VAL A C 1
ATOM 618 O O . VAL A 1 82 ? -0.931 7.174 -6.322 1.00 97.06 82 VAL A O 1
ATOM 621 N N . GLN A 1 83 ? -1.722 9.255 -6.143 1.00 96.94 83 GLN A N 1
ATOM 622 C CA . GLN A 1 83 ? -0.795 9.813 -7.130 1.00 96.94 83 GLN A CA 1
ATOM 623 C C . GLN A 1 83 ? 0.649 9.782 -6.630 1.00 96.94 83 GLN A C 1
ATOM 625 O O . GLN A 1 83 ? 1.549 9.433 -7.393 1.00 96.94 83 GLN A O 1
ATOM 630 N N . ARG A 1 84 ? 0.880 10.047 -5.340 1.00 94.81 84 ARG A N 1
ATOM 631 C CA . ARG A 1 84 ? 2.208 9.898 -4.730 1.00 94.81 84 ARG A CA 1
ATOM 632 C C . ARG A 1 84 ? 2.712 8.454 -4.810 1.00 94.81 84 ARG A C 1
ATOM 634 O O . ARG A 1 84 ? 3.875 8.241 -5.148 1.00 94.81 84 ARG A O 1
ATOM 641 N N . ALA A 1 85 ? 1.852 7.470 -4.549 1.00 95.75 85 ALA A N 1
ATOM 642 C CA . ALA A 1 85 ? 2.191 6.055 -4.685 1.00 95.75 85 ALA A CA 1
ATOM 643 C C . ALA A 1 85 ? 2.518 5.677 -6.140 1.00 95.75 85 ALA A C 1
ATOM 645 O O . ALA A 1 85 ? 3.528 5.023 -6.394 1.00 95.75 85 ALA A O 1
ATOM 646 N N . LYS A 1 86 ? 1.730 6.165 -7.109 1.00 95.06 86 LYS A N 1
ATOM 647 C CA . LYS A 1 86 ? 2.001 5.982 -8.546 1.00 95.06 86 LYS A CA 1
ATOM 648 C C . LYS A 1 86 ? 3.331 6.594 -8.971 1.00 95.06 86 LYS A C 1
ATOM 650 O O . LYS A 1 86 ? 4.092 5.939 -9.673 1.00 95.06 86 LYS A O 1
ATOM 655 N N . ALA A 1 87 ? 3.621 7.821 -8.542 1.00 93.81 87 ALA A N 1
ATOM 656 C CA . ALA A 1 87 ? 4.893 8.478 -8.830 1.00 93.81 87 ALA A CA 1
ATOM 657 C C . ALA A 1 87 ? 6.069 7.678 -8.257 1.00 93.81 87 ALA A C 1
ATOM 659 O O . ALA A 1 87 ? 7.090 7.520 -8.917 1.00 93.81 87 ALA A O 1
ATOM 660 N N . ARG A 1 88 ? 5.901 7.108 -7.058 1.00 92.12 88 ARG A N 1
ATOM 661 C CA . ARG A 1 88 ? 6.917 6.260 -6.435 1.00 92.12 88 ARG A CA 1
ATOM 662 C C . ARG A 1 88 ? 7.145 4.947 -7.187 1.00 92.12 88 ARG A C 1
ATOM 664 O O . ARG A 1 88 ? 8.293 4.543 -7.311 1.00 92.12 88 ARG A O 1
ATOM 671 N N . ARG A 1 89 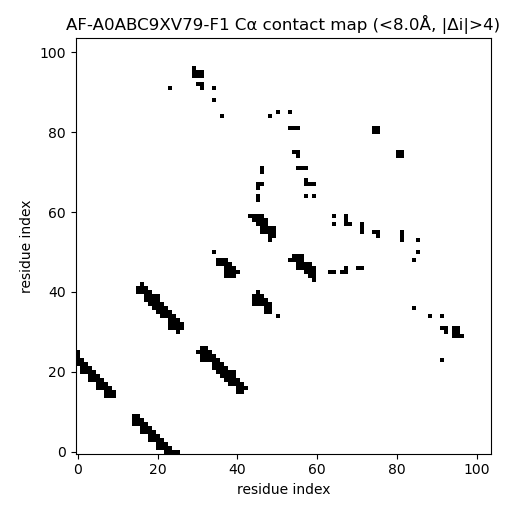? 6.081 4.321 -7.702 1.00 91.56 89 ARG A N 1
ATOM 672 C CA . ARG A 1 89 ? 6.174 3.136 -8.569 1.00 91.56 89 ARG A CA 1
ATOM 673 C C . ARG A 1 89 ? 6.927 3.449 -9.860 1.00 91.56 89 ARG A C 1
ATOM 675 O O . ARG A 1 89 ? 7.889 2.763 -10.160 1.00 91.56 89 ARG A O 1
ATOM 682 N N . ARG A 1 90 ? 6.547 4.526 -10.559 1.00 90.38 90 ARG A N 1
ATOM 683 C CA . ARG A 1 90 ? 7.231 4.964 -11.791 1.00 90.38 90 ARG A CA 1
ATOM 684 C C . ARG A 1 90 ? 8.715 5.215 -11.556 1.00 90.38 90 ARG A C 1
ATOM 686 O O . ARG A 1 90 ? 9.544 4.703 -12.286 1.00 90.38 90 ARG A O 1
ATOM 693 N N . ALA A 1 91 ? 9.041 5.898 -10.459 1.00 88.25 91 ALA A N 1
ATOM 694 C CA . ALA A 1 91 ? 10.427 6.126 -10.077 1.00 88.25 91 ALA A CA 1
ATOM 695 C C . ALA A 1 91 ? 11.213 4.828 -9.833 1.00 88.25 91 ALA A C 1
ATOM 697 O O . ALA A 1 91 ? 12.433 4.879 -9.851 1.00 88.25 91 ALA A O 1
ATOM 698 N N . CYS A 1 92 ? 10.554 3.693 -9.575 1.00 85.81 92 CYS A N 1
ATOM 699 C CA . CYS A 1 92 ? 11.216 2.395 -9.490 1.00 85.81 92 CYS A CA 1
ATOM 700 C C . CYS A 1 92 ? 11.436 1.735 -10.848 1.00 85.81 92 CYS A C 1
ATOM 702 O O . CYS A 1 92 ? 12.464 1.085 -11.019 1.00 85.81 92 CYS A O 1
ATOM 704 N N . ASP A 1 93 ? 10.537 1.947 -11.804 1.00 82.62 93 ASP A N 1
ATOM 705 C CA . ASP A 1 93 ? 10.732 1.519 -13.191 1.00 82.62 93 ASP A CA 1
ATOM 706 C C . ASP A 1 93 ? 11.892 2.309 -13.836 1.00 82.62 93 ASP A C 1
ATOM 708 O O . ASP A 1 93 ? 12.735 1.738 -14.529 1.00 82.62 93 ASP A O 1
ATOM 712 N N . ASP A 1 94 ? 12.007 3.600 -13.508 1.00 80.88 94 ASP A N 1
ATOM 713 C CA . ASP A 1 94 ? 13.058 4.509 -13.993 1.00 80.88 94 ASP A CA 1
ATOM 714 C C . ASP A 1 94 ? 14.457 4.226 -13.399 1.00 80.88 94 ASP A C 1
ATOM 716 O O . ASP A 1 94 ? 15.446 4.806 -13.844 1.00 80.88 94 ASP A O 1
ATOM 720 N N . LEU A 1 95 ? 14.576 3.334 -12.404 1.00 69.62 95 LEU A N 1
ATOM 721 C CA . LEU A 1 95 ? 15.885 2.858 -11.917 1.00 69.62 95 LEU A CA 1
ATOM 722 C C . LEU A 1 95 ? 16.559 1.893 -12.894 1.00 69.62 95 LEU A C 1
ATOM 724 O O . LEU A 1 95 ? 17.729 1.555 -12.699 1.00 69.62 95 LEU A O 1
ATOM 728 N N . THR A 1 96 ? 15.836 1.448 -13.922 1.00 59.19 96 THR A N 1
ATOM 729 C CA . THR A 1 96 ? 16.413 0.684 -15.023 1.00 59.19 96 THR A CA 1
ATOM 730 C C . THR A 1 96 ? 17.456 1.572 -15.713 1.00 59.19 96 THR A C 1
ATOM 732 O O . THR A 1 96 ? 17.100 2.652 -16.190 1.00 59.19 96 THR A O 1
ATOM 735 N N . PRO A 1 97 ? 18.744 1.181 -15.775 1.00 53.72 97 PRO A N 1
ATOM 736 C CA . PRO A 1 97 ? 19.739 1.969 -16.490 1.00 53.72 97 PRO A CA 1
ATOM 737 C C . PRO A 1 97 ? 19.273 2.198 -17.936 1.00 53.72 97 PRO A C 1
ATOM 739 O O . PRO A 1 97 ? 18.778 1.250 -18.554 1.00 53.72 97 PRO A O 1
ATOM 742 N N . PRO A 1 98 ? 19.430 3.403 -18.519 1.00 51.19 98 PRO A N 1
ATOM 743 C CA . PRO A 1 98 ? 19.246 3.556 -19.956 1.00 51.19 98 PRO A CA 1
ATOM 744 C C . PRO A 1 98 ? 20.219 2.590 -20.630 1.00 51.19 98 PRO A C 1
ATOM 746 O O . PRO A 1 98 ? 21.401 2.623 -20.295 1.00 51.19 98 PRO A O 1
ATOM 749 N N . ASN A 1 99 ? 19.712 1.714 -21.507 1.00 46.53 99 ASN A N 1
ATOM 750 C CA . ASN A 1 99 ? 20.465 0.741 -22.306 1.00 46.53 99 ASN A CA 1
ATOM 751 C C . ASN A 1 99 ? 21.940 1.136 -22.480 1.00 46.53 99 ASN A C 1
ATOM 753 O O . ASN A 1 99 ? 22.286 1.889 -23.392 1.00 46.53 99 ASN A O 1
ATOM 757 N N . SER A 1 100 ? 22.823 0.628 -21.620 1.00 52.06 100 SER A N 1
ATOM 758 C CA . SER A 1 100 ? 24.256 0.781 -21.814 1.00 52.06 100 SER A CA 1
ATOM 759 C C . SER A 1 100 ? 24.679 -0.261 -22.842 1.00 52.06 100 SER A C 1
ATOM 761 O O . SER A 1 100 ? 25.184 -1.330 -22.497 1.00 52.06 100 SER A O 1
ATOM 763 N N . GLY A 1 101 ? 24.432 0.053 -24.116 1.00 47.78 101 GLY A N 1
ATOM 764 C CA . GLY A 1 101 ? 25.247 -0.481 -25.202 1.00 47.78 101 GLY A CA 1
ATOM 765 C C . GLY A 1 101 ? 26.728 -0.176 -24.927 1.00 47.78 101 GLY A C 1
ATOM 766 O O . GLY A 1 101 ? 27.028 0.748 -24.159 1.00 47.78 101 GLY A O 1
ATOM 767 N N . PRO A 1 102 ? 27.663 -0.968 -25.479 1.00 43.16 102 PRO A N 1
ATOM 768 C CA . PRO A 1 102 ? 29.069 -0.866 -25.120 1.00 43.16 102 PRO A CA 1
ATOM 769 C C . PRO A 1 102 ? 29.585 0.539 -25.426 1.00 43.16 102 PRO A C 1
ATOM 771 O O . PRO A 1 102 ? 29.409 1.059 -26.527 1.00 43.16 102 PRO A O 1
ATOM 774 N N . ARG A 1 103 ? 30.209 1.147 -24.417 1.00 52.31 103 ARG A N 1
ATOM 775 C CA . ARG A 1 103 ? 30.916 2.419 -24.535 1.00 52.31 103 ARG A CA 1
ATOM 776 C C . ARG A 1 103 ? 32.167 2.149 -25.387 1.00 52.31 103 ARG A C 1
ATOM 778 O O . ARG A 1 103 ? 33.107 1.542 -24.876 1.00 52.31 103 ARG A O 1
ATOM 785 N N . GLN A 1 104 ? 32.118 2.494 -26.676 1.00 39.94 104 GLN A N 1
ATOM 786 C CA . GLN A 1 104 ? 33.320 2.741 -27.482 1.00 39.94 104 GLN A CA 1
ATOM 787 C C . GLN A 1 104 ? 33.826 4.151 -27.186 1.00 39.94 104 GLN A C 1
ATOM 789 O O . GLN A 1 104 ? 32.963 5.041 -26.995 1.00 39.94 104 GLN A O 1
#

Sequence (104 aa):
MSQQCALVAKKANGAFLVHVASSCPLAANGSALDFNLALVFNKNPLVCYDPDARRFVLCDWRLLRPVATQLAAILNNGTAWVQRAKARRRACDDLTPPNSGPRQ

InterPro domains:
  IPR011162 MHC classes I/II-like antigen recognition protein [SSF54452] (15-98)
  IPR014745 MHC class II, alpha/beta chain, N-terminal [G3DSA:3.10.320.10] (14-100)

Solvent-accessible surface area (backbone atoms only — not comparable to full-atom values): 5894 Å² total; per-residue (Å²): 90,74,52,75,51,77,49,78,48,79,51,101,89,49,72,49,42,39,31,47,39,37,36,30,51,57,46,98,86,38,43,55,74,50,70,48,40,30,43,24,47,74,90,41,47,26,27,28,49,36,80,86,81,61,39,53,39,72,59,32,86,58,95,58,26,70,58,13,51,52,48,24,51,58,51,52,67,60,55,70,56,44,50,52,51,51,53,54,47,51,57,42,54,65,60,32,71,76,83,79,65,84,85,125